Protein AF-A0A3N5Y6X4-F1 (afdb_monomer_lite)

Structure (mmCIF, N/CA/C/O backbone):
data_AF-A0A3N5Y6X4-F1
#
_entry.id   AF-A0A3N5Y6X4-F1
#
loop_
_atom_site.group_PDB
_atom_site.id
_atom_site.type_symbol
_atom_site.label_atom_id
_atom_site.label_alt_id
_atom_site.label_comp_id
_atom_site.label_asym_id
_atom_site.label_entity_id
_atom_site.label_seq_id
_atom_site.pdbx_PDB_ins_code
_atom_site.Cartn_x
_atom_site.Cartn_y
_atom_site.Cartn_z
_atom_site.occupancy
_atom_site.B_iso_or_equiv
_atom_site.auth_seq_id
_atom_site.auth_comp_id
_atom_site.auth_asym_id
_atom_site.auth_atom_id
_atom_site.pdbx_PDB_model_num
ATOM 1 N N . MET A 1 1 ? -5.612 5.141 -8.511 1.00 72.44 1 MET A N 1
ATOM 2 C CA . MET A 1 1 ? -5.311 4.419 -7.253 1.00 72.44 1 MET A CA 1
ATOM 3 C C . MET A 1 1 ? -5.552 5.352 -6.074 1.00 72.44 1 MET A C 1
ATOM 5 O O . MET A 1 1 ? -5.388 6.553 -6.250 1.00 72.44 1 MET A O 1
ATOM 9 N N . LYS A 1 2 ? -5.965 4.826 -4.917 1.00 85.88 2 LYS A N 1
ATOM 10 C CA . LYS A 1 2 ? -6.283 5.602 -3.701 1.00 85.88 2 LYS A CA 1
ATOM 11 C C . LYS A 1 2 ? -5.266 5.305 -2.602 1.00 85.88 2 LYS A C 1
ATOM 13 O O . LYS A 1 2 ? -4.717 4.211 -2.574 1.00 85.88 2 LYS A O 1
ATOM 18 N N . THR A 1 3 ? -5.036 6.228 -1.680 1.00 91.88 3 THR A N 1
ATOM 19 C CA . THR A 1 3 ? -4.336 5.921 -0.421 1.00 91.88 3 THR A CA 1
ATOM 20 C C . THR A 1 3 ? -5.167 4.961 0.440 1.00 91.88 3 THR A C 1
ATOM 22 O O . THR A 1 3 ? -6.381 4.841 0.253 1.00 91.88 3 THR A O 1
ATOM 25 N N . LEU A 1 4 ? -4.543 4.303 1.426 1.00 94.31 4 LEU A N 1
ATOM 26 C CA . LEU A 1 4 ? -5.252 3.416 2.361 1.00 94.31 4 LEU A CA 1
ATOM 27 C C . LEU A 1 4 ? -6.422 4.135 3.054 1.00 94.31 4 LEU A C 1
ATOM 29 O O . LEU A 1 4 ? -7.531 3.606 3.116 1.00 94.31 4 LEU A O 1
ATOM 33 N N . LYS A 1 5 ? -6.192 5.371 3.513 1.00 95.25 5 LYS A N 1
ATOM 34 C CA . LYS A 1 5 ? -7.208 6.189 4.185 1.00 95.25 5 LYS A CA 1
ATOM 35 C C . LYS A 1 5 ? -8.399 6.470 3.270 1.00 95.25 5 LYS A C 1
ATOM 37 O O . LYS A 1 5 ? -9.543 6.290 3.676 1.00 95.25 5 LYS A O 1
ATOM 42 N N . GLU A 1 6 ? -8.143 6.886 2.033 1.00 95.06 6 GLU A N 1
ATOM 43 C CA . GLU A 1 6 ? -9.191 7.155 1.041 1.00 95.06 6 GLU A CA 1
ATOM 44 C C . GLU A 1 6 ? -9.965 5.889 0.668 1.00 95.06 6 GLU A C 1
ATOM 46 O O . GLU A 1 6 ? -11.189 5.931 0.564 1.00 95.06 6 GLU A O 1
ATOM 51 N N . ALA A 1 7 ? -9.273 4.759 0.489 1.00 95.75 7 ALA A N 1
ATOM 52 C CA . ALA A 1 7 ? -9.897 3.471 0.206 1.00 95.75 7 ALA A CA 1
ATOM 53 C C . ALA A 1 7 ? -10.826 3.038 1.349 1.00 95.75 7 ALA A C 1
ATOM 55 O O . ALA A 1 7 ? -11.985 2.698 1.113 1.00 95.75 7 ALA A O 1
ATOM 56 N N . ARG A 1 8 ? -10.352 3.136 2.597 1.00 96.44 8 ARG A N 1
ATOM 57 C CA . ARG A 1 8 ? -11.137 2.810 3.790 1.00 96.44 8 ARG A CA 1
ATOM 58 C C . ARG A 1 8 ? -12.366 3.712 3.940 1.00 96.44 8 ARG A C 1
ATOM 60 O O . ARG A 1 8 ? -13.461 3.213 4.199 1.00 96.44 8 ARG A O 1
ATOM 67 N N . LEU A 1 9 ? -12.198 5.026 3.779 1.00 96.38 9 LEU A N 1
ATOM 68 C CA . LEU A 1 9 ? -13.304 5.984 3.873 1.00 96.38 9 LEU A CA 1
ATOM 69 C C . LEU A 1 9 ? -14.332 5.777 2.755 1.00 96.38 9 LEU A C 1
ATOM 71 O O . LEU A 1 9 ? -15.528 5.825 3.024 1.00 96.38 9 LEU A O 1
ATOM 75 N N . ALA A 1 10 ? -13.889 5.478 1.531 1.00 95.75 10 ALA A N 1
ATOM 76 C CA . ALA A 1 10 ? -14.784 5.161 0.418 1.00 95.75 10 ALA A CA 1
ATOM 77 C C . ALA A 1 10 ? -15.592 3.873 0.654 1.00 95.75 10 ALA A C 1
ATOM 79 O O . ALA A 1 10 ? -16.724 3.776 0.192 1.00 95.75 10 ALA A O 1
ATOM 80 N N . ALA A 1 11 ? -15.036 2.912 1.396 1.00 95.12 11 ALA A N 1
ATOM 81 C CA . ALA A 1 11 ? -15.741 1.707 1.825 1.00 95.12 11 ALA A CA 1
ATOM 82 C C . ALA A 1 11 ? -16.661 1.930 3.047 1.00 95.12 11 ALA A C 1
ATOM 84 O O . ALA A 1 11 ? -17.307 0.989 3.501 1.00 95.12 11 ALA A O 1
ATOM 85 N N . GLY A 1 12 ? -16.707 3.145 3.613 1.00 96.50 12 GLY A N 1
ATOM 86 C CA . GLY A 1 12 ? -17.513 3.459 4.796 1.00 96.50 12 GLY A CA 1
ATOM 87 C C . GLY A 1 12 ? -17.040 2.762 6.077 1.00 96.50 12 GLY A C 1
ATOM 88 O O . GLY A 1 12 ? -17.839 2.546 6.984 1.00 96.50 12 GLY A O 1
ATOM 89 N N . LYS A 1 13 ? -15.760 2.376 6.155 1.00 96.38 13 LYS A N 1
ATOM 90 C CA . LYS A 1 13 ? -15.202 1.588 7.266 1.00 96.38 13 LYS A CA 1
ATOM 91 C C . LYS A 1 13 ? -14.393 2.452 8.234 1.00 96.38 13 LYS A C 1
ATOM 93 O O . LYS A 1 13 ? -13.653 3.357 7.835 1.00 96.38 13 LYS A O 1
ATOM 98 N N . THR A 1 14 ? -14.456 2.139 9.523 1.00 97.50 14 THR A N 1
ATOM 99 C CA . THR A 1 14 ? -13.495 2.653 10.512 1.00 97.50 14 THR A CA 1
ATOM 100 C C . THR A 1 14 ? -12.255 1.756 10.582 1.00 97.50 14 THR A C 1
ATOM 102 O O . THR A 1 14 ? -12.264 0.634 10.083 1.00 97.50 14 THR A O 1
ATOM 105 N N . GLN A 1 15 ? -11.162 2.219 11.201 1.00 97.62 15 GLN A N 1
ATOM 106 C CA . GLN A 1 15 ? -9.985 1.362 11.430 1.00 97.62 15 GLN A CA 1
ATOM 107 C C . GLN A 1 15 ? -10.321 0.170 12.349 1.00 97.62 15 GLN A C 1
ATOM 109 O O . GLN A 1 15 ? -9.794 -0.923 12.154 1.00 97.62 15 GLN A O 1
ATOM 114 N N . LEU A 1 16 ? -11.242 0.356 13.305 1.00 97.69 16 LEU A N 1
ATOM 115 C CA . LEU A 1 16 ? -11.749 -0.718 14.165 1.00 97.69 16 LEU A CA 1
ATOM 116 C C . LEU A 1 16 ? -12.541 -1.766 13.382 1.00 97.69 16 LEU A C 1
ATOM 118 O O . LEU A 1 16 ? -12.388 -2.956 13.651 1.00 97.69 16 LEU A O 1
ATOM 122 N N . ASP A 1 17 ? -13.346 -1.351 12.399 1.00 97.62 17 ASP A N 1
ATOM 123 C CA . ASP A 1 17 ? -14.047 -2.300 11.528 1.00 97.62 17 ASP A CA 1
ATOM 124 C C . ASP A 1 17 ? -13.055 -3.164 10.754 1.00 97.62 17 ASP A C 1
ATOM 126 O O . ASP A 1 17 ? -13.191 -4.381 10.732 1.00 97.62 17 ASP A O 1
ATOM 130 N N . ILE A 1 18 ? -12.017 -2.548 10.182 1.00 97.56 18 ILE A N 1
ATOM 131 C CA . ILE A 1 18 ? -10.970 -3.286 9.467 1.00 97.56 18 ILE A CA 1
ATOM 132 C C . ILE A 1 18 ? -10.252 -4.257 10.406 1.00 97.56 18 ILE A C 1
ATOM 134 O O . ILE A 1 18 ? -10.013 -5.400 10.022 1.00 97.56 18 ILE A O 1
ATOM 138 N N . GLN A 1 19 ? -9.949 -3.852 11.642 1.00 97.94 19 GLN A N 1
ATOM 139 C CA . GLN A 1 19 ? -9.354 -4.757 12.623 1.00 97.94 19 GLN A CA 1
ATOM 140 C C . GLN A 1 19 ? -10.256 -5.953 12.920 1.00 97.94 19 GLN A C 1
ATOM 142 O O . GLN A 1 19 ? -9.771 -7.082 12.935 1.00 97.94 19 GLN A O 1
ATOM 147 N N . ARG A 1 20 ? -11.553 -5.724 13.147 1.00 97.44 20 ARG A N 1
ATOM 148 C CA . ARG A 1 20 ? -12.513 -6.807 13.387 1.00 97.44 20 ARG A CA 1
ATOM 149 C C . ARG A 1 20 ? -12.584 -7.757 12.191 1.00 97.44 20 ARG A C 1
ATOM 151 O O . ARG A 1 20 ? -12.624 -8.966 12.385 1.00 97.44 20 ARG A O 1
ATOM 158 N N . ASP A 1 21 ? -12.590 -7.209 10.980 1.00 96.94 21 ASP A N 1
ATOM 159 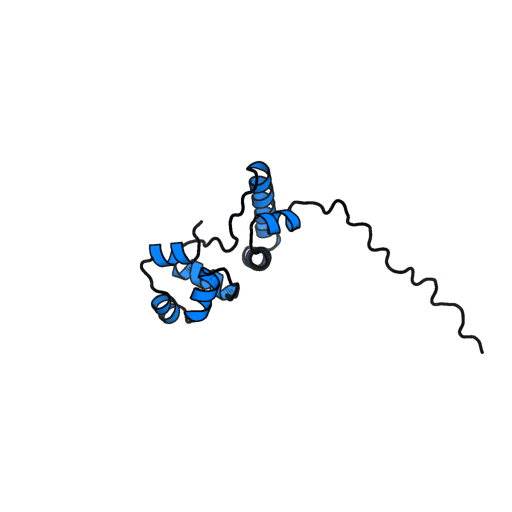C CA . ASP A 1 21 ? -12.869 -7.970 9.763 1.00 96.94 21 ASP A CA 1
ATOM 160 C C . ASP A 1 21 ? -11.612 -8.676 9.198 1.00 96.94 21 ASP A C 1
ATOM 162 O O . ASP A 1 21 ? -11.731 -9.694 8.519 1.00 96.94 21 ASP A O 1
ATOM 166 N N . THR A 1 22 ? -10.406 -8.162 9.472 1.00 96.88 22 THR A N 1
ATOM 16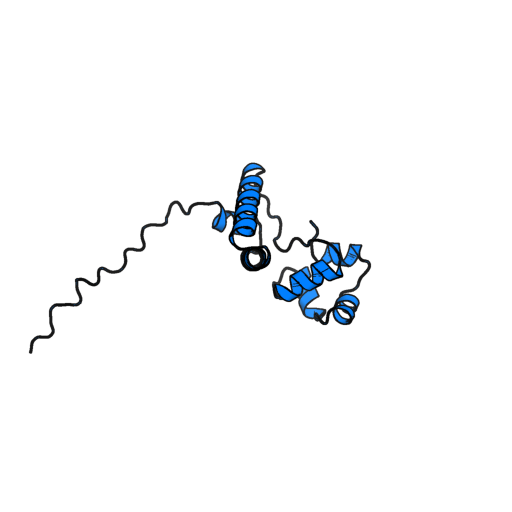7 C CA . THR A 1 22 ? -9.136 -8.665 8.896 1.00 96.88 22 THR A CA 1
ATOM 168 C C . THR A 1 22 ? -8.105 -9.129 9.929 1.00 96.88 22 THR A C 1
ATOM 170 O O . THR A 1 22 ? -7.109 -9.748 9.562 1.00 96.88 22 THR A O 1
ATOM 173 N N . GLY A 1 23 ? -8.296 -8.808 11.212 1.00 97.12 23 GLY A N 1
ATOM 174 C CA . GLY A 1 23 ? -7.312 -9.040 12.275 1.00 97.12 23 GLY A CA 1
ATOM 175 C C . GLY A 1 23 ? -6.156 -8.031 12.309 1.00 97.12 23 GLY A C 1
ATOM 176 O O . GLY A 1 23 ? -5.335 -8.078 13.225 1.00 97.12 23 GLY A O 1
ATOM 177 N N . ILE A 1 24 ? -6.077 -7.096 11.356 1.00 97.56 24 ILE A N 1
ATOM 178 C CA . ILE A 1 24 ? -5.016 -6.082 11.306 1.00 97.56 24 ILE A CA 1
ATOM 179 C C . ILE A 1 24 ? -5.313 -4.987 12.330 1.00 97.56 24 ILE A C 1
ATOM 181 O O . ILE A 1 24 ? -6.296 -4.262 12.211 1.00 97.56 24 ILE A O 1
ATOM 185 N N . PHE A 1 25 ? -4.448 -4.838 13.332 1.00 97.44 25 PHE A N 1
ATOM 186 C CA . PHE A 1 25 ? -4.657 -3.870 14.409 1.00 97.44 25 PHE A CA 1
ATOM 187 C C . PHE A 1 25 ? -4.816 -2.431 13.904 1.00 97.44 25 PHE A C 1
ATOM 189 O O . PHE A 1 25 ? -4.016 -1.945 13.100 1.00 97.44 25 PHE A O 1
ATOM 196 N N . GLN A 1 26 ? -5.785 -1.706 14.472 1.00 96.69 26 GLN A N 1
ATOM 197 C CA . GLN A 1 26 ? -6.042 -0.3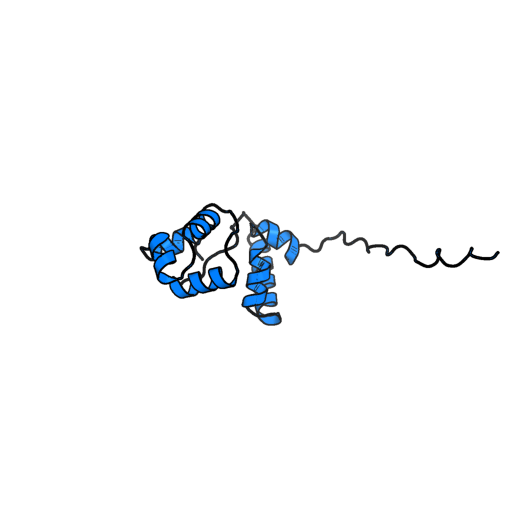03 14.142 1.00 96.69 26 GLN A CA 1
ATOM 198 C C . GLN A 1 26 ? -4.813 0.592 14.343 1.00 96.69 26 GLN A C 1
ATOM 200 O O . GLN A 1 26 ? -4.647 1.583 13.642 1.00 96.69 26 GLN A O 1
ATOM 205 N N . THR A 1 27 ? -3.918 0.235 15.270 1.00 96.69 27 THR A N 1
ATOM 206 C CA . THR A 1 27 ? -2.680 0.975 15.531 1.00 96.69 27 THR A CA 1
ATOM 207 C C . THR A 1 27 ? -1.735 0.918 14.335 1.00 96.69 27 THR A C 1
ATOM 209 O O . THR A 1 27 ? -1.183 1.948 13.960 1.00 96.69 27 THR A O 1
ATOM 212 N N . LYS A 1 28 ? -1.608 -0.242 13.677 1.00 96.50 28 LYS A N 1
ATOM 213 C CA . LYS A 1 28 ? -0.855 -0.373 12.423 1.00 96.50 28 LYS A CA 1
ATOM 214 C C . LYS A 1 28 ? -1.516 0.399 11.285 1.00 96.50 28 LYS A C 1
ATOM 216 O O . LYS A 1 28 ? -0.840 1.126 10.567 1.00 96.50 28 LYS A O 1
ATOM 221 N N . LEU A 1 29 ? -2.840 0.292 11.152 1.00 96.56 29 LEU A N 1
ATOM 222 C CA . LEU A 1 29 ? -3.581 1.049 10.136 1.00 96.56 29 LEU A CA 1
ATOM 223 C C . LEU A 1 29 ? -3.366 2.555 10.310 1.00 96.56 29 LEU A C 1
ATOM 225 O O . LEU A 1 29 ? -3.088 3.250 9.343 1.00 96.56 29 LEU A O 1
ATOM 229 N N . SER A 1 30 ? -3.430 3.046 11.548 1.00 96.50 30 SER A N 1
ATOM 230 C CA . SER A 1 30 ? -3.169 4.445 11.876 1.00 96.50 30 SER A CA 1
ATOM 231 C C . SER A 1 30 ? -1.735 4.858 11.548 1.00 96.50 30 SER A C 1
ATOM 233 O O . SER A 1 30 ? -1.534 5.900 10.929 1.00 96.50 30 SER A O 1
ATOM 235 N N . LEU A 1 31 ? -0.731 4.050 11.907 1.00 94.56 31 LEU A N 1
ATOM 236 C CA . LEU A 1 31 ? 0.662 4.329 11.545 1.00 94.56 31 LEU A CA 1
ATOM 237 C C . LEU A 1 31 ? 0.828 4.428 10.026 1.00 94.56 31 LEU A C 1
ATOM 239 O O . LEU A 1 31 ? 1.393 5.409 9.543 1.00 94.56 31 LEU A O 1
ATOM 243 N N . GLU A 1 32 ? 0.273 3.473 9.281 1.00 93.31 32 GLU A N 1
ATOM 244 C CA . GLU A 1 32 ? 0.358 3.453 7.822 1.00 93.31 32 GLU A CA 1
ATOM 245 C C . GLU A 1 32 ? -0.364 4.651 7.186 1.00 93.31 32 GLU A C 1
ATOM 247 O O . GLU A 1 32 ? 0.204 5.334 6.335 1.00 93.31 32 GLU A O 1
ATOM 252 N N . GLU A 1 33 ? -1.584 4.971 7.634 1.00 93.56 33 GLU A N 1
ATOM 253 C CA . GLU A 1 33 ? -2.353 6.128 7.151 1.00 93.56 33 GLU A CA 1
ATOM 254 C C . GLU A 1 33 ? -1.656 7.467 7.435 1.00 93.56 33 GLU A C 1
ATOM 256 O O . GLU A 1 33 ? -1.873 8.434 6.704 1.00 93.56 33 GLU A O 1
ATOM 261 N N . ASN A 1 34 ? -0.806 7.519 8.462 1.00 90.62 34 ASN A N 1
ATOM 262 C CA . ASN A 1 34 ? 0.001 8.685 8.819 1.00 90.62 34 ASN A CA 1
ATOM 263 C C . ASN A 1 34 ? 1.421 8.652 8.215 1.00 90.62 34 ASN A C 1
ATOM 265 O O . ASN A 1 34 ? 2.262 9.477 8.568 1.00 90.62 34 ASN A O 1
ATOM 269 N N . GLY A 1 35 ? 1.707 7.719 7.300 1.00 86.50 35 GLY A N 1
ATOM 270 C CA . GLY A 1 35 ? 2.965 7.661 6.547 1.00 86.50 35 GLY A CA 1
ATOM 271 C C . GLY A 1 35 ? 4.100 6.891 7.227 1.00 86.50 35 GLY A C 1
ATOM 272 O O . GLY A 1 35 ? 5.229 6.897 6.735 1.00 86.50 35 GLY A O 1
ATOM 273 N N . SER A 1 36 ? 3.821 6.207 8.336 1.00 87.62 36 SER A N 1
ATOM 274 C CA . SER A 1 36 ? 4.755 5.283 8.979 1.00 87.62 36 SER A CA 1
ATOM 275 C C . SER A 1 36 ? 4.497 3.857 8.496 1.00 87.62 36 SER A C 1
ATOM 277 O O . SER A 1 36 ? 3.477 3.255 8.825 1.00 87.62 36 SER A O 1
ATOM 279 N N . ARG A 1 37 ? 5.448 3.298 7.740 1.00 82.88 37 ARG A N 1
ATOM 280 C CA . ARG A 1 37 ? 5.384 1.916 7.246 1.00 82.88 37 ARG A CA 1
ATOM 281 C C . ARG A 1 37 ? 5.324 0.937 8.409 1.00 82.88 37 ARG A C 1
ATOM 283 O O . ARG A 1 37 ? 6.294 0.800 9.150 1.00 82.88 37 ARG A O 1
ATOM 290 N N . SER A 1 38 ? 4.198 0.252 8.553 1.00 87.56 38 SER A N 1
ATOM 291 C CA . SER A 1 38 ? 4.006 -0.741 9.618 1.00 87.56 38 SER A CA 1
ATOM 292 C C . SER A 1 38 ? 3.318 -2.019 9.146 1.00 87.56 38 SER A C 1
ATOM 294 O O . SER A 1 38 ? 3.372 -3.040 9.840 1.00 87.56 38 SER A O 1
ATOM 296 N N . LEU A 1 39 ? 2.697 -1.982 7.965 1.00 94.06 39 LEU A N 1
ATOM 297 C CA . LEU A 1 39 ? 2.053 -3.141 7.371 1.00 94.06 39 LEU A CA 1
ATOM 298 C C . LEU A 1 39 ? 3.061 -4.008 6.619 1.00 94.06 39 LEU A C 1
ATOM 300 O O . LEU A 1 39 ? 3.932 -3.532 5.893 1.00 94.06 39 LEU A O 1
ATOM 304 N N . THR A 1 40 ? 2.908 -5.315 6.772 1.00 93.81 40 THR A N 1
ATOM 305 C CA . THR A 1 40 ? 3.556 -6.303 5.917 1.00 93.81 40 THR A CA 1
ATOM 306 C C . THR A 1 40 ? 2.857 -6.365 4.564 1.00 93.81 40 THR A C 1
ATOM 308 O O . THR A 1 40 ? 1.694 -5.993 4.417 1.00 93.81 40 THR A O 1
ATOM 311 N N . VAL A 1 41 ? 3.536 -6.926 3.568 1.00 92.75 41 VAL A N 1
ATOM 312 C CA . VAL A 1 41 ? 2.966 -7.092 2.225 1.00 92.75 41 VAL A CA 1
ATOM 313 C C . VAL A 1 41 ? 1.718 -7.979 2.228 1.00 92.75 41 VAL A C 1
ATOM 315 O O . VAL A 1 41 ? 0.765 -7.709 1.506 1.00 92.75 41 VAL A O 1
ATOM 318 N N . LEU A 1 42 ? 1.681 -9.010 3.078 1.00 93.69 42 LEU A N 1
ATOM 319 C CA . LEU A 1 42 ? 0.497 -9.860 3.221 1.00 93.69 42 LEU A CA 1
ATOM 320 C C . LEU A 1 42 ? -0.690 -9.086 3.812 1.00 93.69 42 LEU A C 1
ATOM 322 O O . LEU A 1 42 ? -1.821 -9.261 3.359 1.00 93.69 42 LEU A O 1
ATOM 326 N N . GLU A 1 43 ? -0.438 -8.211 4.787 1.00 95.94 43 GLU A N 1
ATOM 327 C CA . GLU A 1 43 ? -1.459 -7.319 5.347 1.00 95.94 43 GLU A CA 1
ATOM 328 C C . GLU A 1 43 ? -1.953 -6.322 4.285 1.00 95.94 43 GLU A C 1
ATOM 330 O O . GLU A 1 43 ? -3.159 -6.157 4.126 1.00 95.94 43 GLU A O 1
ATOM 335 N N . MET A 1 44 ? -1.050 -5.738 3.489 1.00 94.94 44 MET A N 1
ATOM 336 C CA . MET A 1 44 ? -1.392 -4.851 2.367 1.00 94.94 44 MET A CA 1
ATOM 337 C C . MET A 1 44 ? -2.315 -5.538 1.348 1.00 94.94 44 MET A C 1
ATOM 339 O O . MET A 1 44 ? -3.394 -5.030 1.052 1.00 94.94 44 MET A O 1
ATOM 343 N N . MET A 1 45 ? -1.954 -6.735 0.878 1.00 93.88 45 MET A N 1
ATOM 344 C CA . MET A 1 45 ? -2.788 -7.508 -0.055 1.00 93.88 45 MET A CA 1
ATOM 345 C C . MET A 1 45 ? -4.138 -7.904 0.553 1.00 93.88 45 MET A C 1
ATOM 347 O O . MET A 1 45 ? -5.156 -7.948 -0.139 1.00 93.88 45 MET A O 1
ATOM 351 N N . THR A 1 46 ? -4.157 -8.214 1.853 1.00 96.00 46 THR A N 1
ATOM 352 C CA . THR A 1 46 ? -5.396 -8.525 2.577 1.00 96.00 46 THR A CA 1
ATOM 353 C C . THR A 1 46 ? -6.323 -7.314 2.592 1.00 96.00 46 THR A C 1
ATOM 355 O O . THR A 1 46 ? -7.519 -7.470 2.350 1.00 96.00 46 THR A O 1
ATOM 358 N N . LEU A 1 47 ? -5.782 -6.112 2.803 1.00 96.00 47 LEU A N 1
ATOM 359 C CA . LEU A 1 47 ? -6.548 -4.867 2.767 1.00 96.00 47 LEU A CA 1
ATOM 360 C C . LEU A 1 47 ? -7.089 -4.562 1.373 1.00 96.00 47 LEU A C 1
ATOM 362 O O . LEU A 1 47 ? -8.262 -4.227 1.262 1.00 96.00 47 LEU A O 1
ATOM 366 N N . GLU A 1 48 ? -6.292 -4.723 0.316 1.00 94.69 48 GLU A N 1
ATOM 367 C CA . GLU A 1 48 ? -6.759 -4.511 -1.064 1.00 94.69 48 GLU A CA 1
ATOM 368 C C . GLU A 1 48 ? -7.891 -5.469 -1.433 1.00 94.69 48 GLU A C 1
ATOM 370 O O . GLU A 1 48 ? -8.914 -5.052 -1.980 1.00 94.69 48 GLU A O 1
ATOM 375 N N . ARG A 1 49 ? -7.756 -6.748 -1.058 1.00 95.19 49 ARG A N 1
ATOM 376 C CA . ARG A 1 49 ? -8.811 -7.748 -1.252 1.00 95.19 49 ARG A CA 1
ATOM 377 C C . ARG A 1 49 ? -10.065 -7.410 -0.453 1.00 95.19 49 ARG A C 1
ATOM 379 O O . ARG A 1 49 ? -11.164 -7.515 -0.985 1.00 95.19 49 ARG A O 1
ATOM 386 N N . HIS A 1 50 ? -9.909 -7.035 0.814 1.00 96.31 50 HIS A N 1
ATOM 387 C CA . HIS A 1 50 ? -11.030 -6.738 1.703 1.00 96.31 50 HIS A CA 1
ATOM 388 C C . HIS A 1 50 ? -11.782 -5.466 1.286 1.00 96.31 50 HIS A C 1
ATOM 390 O O . HIS A 1 50 ? -13.008 -5.433 1.322 1.00 96.31 50 HIS A O 1
ATOM 396 N N . LEU A 1 51 ? -11.054 -4.429 0.867 1.00 95.44 51 LEU A N 1
ATOM 397 C CA . LEU A 1 51 ? -11.618 -3.153 0.424 1.00 95.44 51 LEU A CA 1
ATOM 398 C C . LEU A 1 51 ? -12.058 -3.174 -1.047 1.00 95.44 51 LEU A C 1
ATOM 400 O O . LEU A 1 51 ? -12.698 -2.227 -1.500 1.00 95.44 51 LEU A O 1
ATOM 404 N N . GLY A 1 52 ? -11.715 -4.229 -1.794 1.00 93.88 52 GLY A N 1
ATOM 405 C CA . GLY A 1 52 ? -12.077 -4.390 -3.202 1.00 93.88 52 GLY A CA 1
ATOM 406 C C . GLY A 1 52 ? -11.453 -3.334 -4.118 1.00 93.88 52 GLY A C 1
ATOM 407 O O . GLY A 1 52 ? -12.036 -2.992 -5.143 1.00 93.88 52 GLY A O 1
ATOM 408 N N . THR A 1 53 ? -10.302 -2.774 -3.741 1.00 92.81 53 THR A N 1
ATOM 409 C CA . THR A 1 53 ? -9.620 -1.726 -4.509 1.00 92.81 53 THR A CA 1
ATOM 410 C C . THR A 1 53 ? -8.115 -1.842 -4.361 1.00 92.81 53 THR A C 1
ATOM 412 O O . THR A 1 53 ? -7.605 -2.152 -3.287 1.00 92.81 53 THR A O 1
ATOM 415 N N . GLU A 1 54 ? -7.402 -1.501 -5.429 1.00 90.56 54 GLU A N 1
ATOM 416 C CA . GLU A 1 54 ? -5.957 -1.308 -5.380 1.00 90.56 54 GLU A CA 1
ATOM 417 C C . GLU A 1 54 ? -5.616 -0.059 -4.567 1.00 90.56 54 GLU A C 1
ATOM 419 O O . GLU A 1 54 ? -6.251 1.001 -4.714 1.00 90.56 54 GLU A O 1
ATOM 424 N N . ILE A 1 55 ? -4.595 -0.184 -3.724 1.00 90.69 55 ILE A N 1
ATOM 425 C CA . ILE A 1 55 ? -4.126 0.878 -2.849 1.00 90.69 55 ILE A CA 1
ATOM 426 C C . ILE A 1 55 ? -2.765 1.337 -3.350 1.00 90.69 55 ILE A C 1
ATOM 428 O O . ILE A 1 55 ? -1.855 0.555 -3.612 1.00 90.69 55 ILE A O 1
ATOM 432 N N . ASN A 1 56 ? -2.606 2.650 -3.473 1.00 88.69 56 ASN A N 1
ATOM 433 C CA . ASN A 1 56 ? -1.303 3.216 -3.731 1.00 88.69 56 ASN A CA 1
ATOM 434 C C . ASN A 1 56 ? -0.492 3.226 -2.437 1.00 88.69 56 ASN A C 1
ATOM 436 O O . ASN A 1 56 ? -0.621 4.133 -1.610 1.00 88.69 56 ASN A O 1
ATOM 440 N N . TRP A 1 57 ? 0.356 2.217 -2.279 1.00 88.38 57 TRP A N 1
ATOM 441 C CA . TRP A 1 57 ? 1.266 2.145 -1.150 1.00 88.38 57 TRP A CA 1
ATOM 442 C C . TRP A 1 57 ? 2.352 3.217 -1.247 1.00 88.38 57 TRP A C 1
ATOM 444 O O . TRP A 1 57 ? 2.768 3.728 -0.218 1.00 88.38 57 TRP A O 1
ATOM 454 N N . VAL A 1 58 ? 2.785 3.635 -2.438 1.00 87.50 58 VAL A N 1
ATOM 455 C CA . VAL A 1 58 ? 3.914 4.564 -2.627 1.00 87.50 58 VAL A CA 1
ATOM 456 C C . VAL A 1 58 ? 3.418 5.994 -2.872 1.00 87.50 58 VAL A C 1
ATOM 458 O O . VAL A 1 58 ? 2.681 6.253 -3.819 1.00 87.50 58 VAL A O 1
ATOM 461 N N . GLN A 1 59 ? 3.835 6.969 -2.058 1.00 82.50 59 GLN A N 1
ATOM 462 C CA . GLN A 1 59 ? 3.343 8.343 -2.223 1.00 82.50 59 GLN A CA 1
ATOM 463 C C . GLN A 1 59 ? 3.749 8.947 -3.574 1.00 82.50 59 GLN A C 1
ATOM 465 O O . GLN A 1 59 ? 4.890 8.799 -4.027 1.00 82.50 59 GLN A O 1
ATOM 470 N N . GLN A 1 60 ? 2.817 9.666 -4.204 1.00 78.56 60 GLN A N 1
ATOM 471 C CA . GLN A 1 60 ? 3.092 10.412 -5.428 1.00 78.56 60 GLN A CA 1
ATOM 472 C C . GLN A 1 60 ? 3.760 11.742 -5.084 1.00 78.56 60 GLN A C 1
ATOM 474 O O . GLN A 1 60 ? 3.101 12.745 -4.838 1.00 78.56 60 GLN A O 1
ATOM 479 N N . ASN A 1 61 ? 5.088 11.730 -5.059 1.00 82.62 61 ASN A N 1
ATOM 480 C CA . ASN A 1 61 ? 5.870 12.950 -5.181 1.00 82.62 61 ASN A CA 1
ATOM 481 C C . ASN A 1 61 ? 5.978 13.330 -6.664 1.00 82.62 61 ASN A C 1
ATOM 483 O O . ASN A 1 61 ? 5.984 12.437 -7.514 1.00 82.62 61 ASN A O 1
ATOM 487 N N . PRO A 1 62 ? 6.055 14.629 -6.989 1.00 82.44 62 PRO A N 1
ATOM 488 C CA . PRO A 1 62 ? 6.047 15.079 -8.371 1.00 82.44 62 PRO A CA 1
ATOM 489 C C . PRO A 1 62 ? 7.228 14.489 -9.153 1.00 82.44 62 PRO A C 1
ATOM 491 O O . PRO A 1 62 ? 8.394 14.651 -8.791 1.00 82.44 62 PRO A O 1
ATOM 494 N N . LEU A 1 63 ? 6.880 13.796 -10.232 1.00 86.75 63 LEU A N 1
ATOM 495 C CA . LEU A 1 63 ? 7.752 13.358 -11.315 1.00 86.75 63 LEU A CA 1
ATOM 496 C C . LEU A 1 63 ? 7.296 14.063 -12.593 1.00 86.75 63 LEU A C 1
ATOM 498 O O . LEU A 1 63 ? 6.122 14.429 -12.707 1.00 86.75 63 LEU A O 1
ATOM 502 N N . THR A 1 64 ? 8.193 14.245 -13.563 1.00 91.94 64 THR A N 1
ATOM 503 C CA . THR A 1 64 ? 7.751 14.678 -14.897 1.00 91.94 64 THR A CA 1
ATOM 504 C C . THR A 1 64 ? 6.937 13.559 -15.567 1.00 91.94 64 THR A C 1
ATOM 506 O O . THR A 1 64 ? 7.100 12.386 -15.207 1.00 91.94 64 THR A O 1
ATOM 509 N N . PRO A 1 65 ? 6.056 13.872 -16.536 1.00 91.81 65 PRO A N 1
ATOM 510 C CA . PRO A 1 65 ? 5.290 12.853 -17.256 1.00 91.81 65 PRO A CA 1
ATOM 511 C C . PRO A 1 65 ? 6.170 11.756 -17.871 1.00 91.81 65 PRO A C 1
ATOM 513 O O . PRO A 1 65 ? 5.814 10.579 -17.823 1.00 91.81 65 PRO A O 1
ATOM 516 N N . GLU A 1 66 ? 7.348 12.121 -18.381 1.00 91.31 66 GLU A N 1
ATOM 517 C CA . GLU A 1 66 ? 8.322 11.189 -18.955 1.00 91.31 66 GLU A CA 1
ATOM 518 C C . GLU A 1 66 ? 8.882 10.239 -17.888 1.00 91.31 66 GLU A C 1
ATOM 520 O O . GLU A 1 66 ? 8.893 9.024 -18.079 1.00 91.31 66 GLU A O 1
ATOM 525 N N . GLN A 1 67 ? 9.273 10.776 -16.728 1.00 92.19 67 GLN A N 1
ATOM 526 C CA . GLN A 1 67 ? 9.781 9.984 -15.602 1.00 92.19 67 GLN A CA 1
ATOM 527 C C . GLN A 1 67 ? 8.717 9.032 -15.048 1.00 92.19 67 GLN A C 1
ATOM 529 O O . GLN A 1 67 ? 9.010 7.891 -14.687 1.00 92.19 67 GLN A O 1
ATOM 534 N N . GLN A 1 68 ? 7.463 9.485 -14.992 1.00 91.25 68 GLN A N 1
ATOM 535 C CA . GLN A 1 68 ? 6.344 8.659 -14.556 1.00 91.25 68 GLN A CA 1
ATOM 536 C C . GLN A 1 68 ? 6.088 7.502 -15.532 1.00 91.25 68 GLN A C 1
ATOM 538 O O . GLN A 1 68 ? 5.816 6.382 -15.089 1.00 91.25 68 GLN A O 1
ATOM 543 N N . ALA A 1 69 ? 6.182 7.747 -16.842 1.00 90.88 69 ALA A N 1
ATOM 544 C CA . ALA A 1 69 ? 6.033 6.710 -17.860 1.00 90.88 69 ALA A CA 1
ATOM 545 C C . ALA A 1 69 ? 7.152 5.660 -17.762 1.00 90.88 69 ALA A C 1
ATOM 547 O O . ALA A 1 69 ? 6.869 4.461 -17.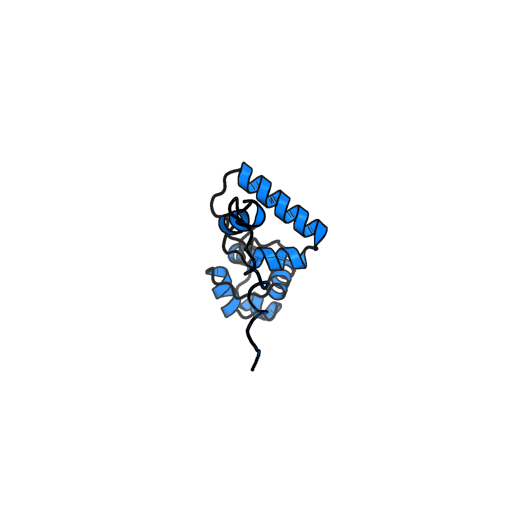747 1.00 90.88 69 ALA A O 1
ATOM 548 N N . GLU A 1 70 ? 8.402 6.101 -17.605 1.00 93.31 70 GLU A N 1
ATOM 549 C CA . GLU A 1 70 ? 9.561 5.219 -17.438 1.00 93.31 70 GLU A CA 1
ATOM 550 C C . GLU A 1 70 ? 9.435 4.335 -16.188 1.00 93.31 70 GLU A C 1
ATOM 552 O O . GLU A 1 70 ? 9.604 3.116 -16.257 1.00 93.31 70 GLU A O 1
ATOM 557 N N . LEU A 1 71 ? 9.045 4.929 -15.057 1.00 92.00 71 LEU A N 1
ATOM 558 C CA . LEU A 1 71 ? 8.807 4.202 -13.812 1.00 92.00 71 LEU A CA 1
ATOM 559 C C . LEU A 1 71 ? 7.692 3.167 -13.946 1.00 92.00 71 LEU A C 1
ATOM 561 O O . LEU A 1 71 ? 7.831 2.033 -13.487 1.00 92.00 71 LEU A O 1
ATOM 565 N N . SER A 1 72 ? 6.591 3.550 -14.591 1.00 91.38 72 SER A N 1
ATOM 566 C CA . SER A 1 72 ? 5.449 2.659 -14.809 1.00 91.38 72 SER A CA 1
ATOM 567 C C . SER A 1 72 ? 5.852 1.463 -15.674 1.00 91.38 72 SER A C 1
ATOM 569 O O . SER A 1 72 ? 5.503 0.326 -15.352 1.00 91.38 72 SER A O 1
ATOM 571 N N . GLN A 1 73 ? 6.657 1.695 -16.716 1.00 93.81 73 GLN A N 1
ATOM 572 C CA . GLN A 1 73 ? 7.199 0.630 -17.554 1.00 93.81 73 GLN A CA 1
ATOM 573 C C . GLN A 1 73 ? 8.159 -0.285 -16.778 1.00 93.81 73 GLN A C 1
ATOM 575 O O . GLN A 1 73 ? 8.088 -1.506 -16.923 1.00 93.81 73 GLN A O 1
ATOM 580 N N . ALA A 1 74 ? 9.030 0.270 -15.930 1.00 91.94 74 ALA A N 1
ATOM 581 C CA . ALA A 1 74 ? 9.954 -0.512 -15.108 1.00 91.94 74 ALA A CA 1
ATOM 582 C C . ALA A 1 74 ? 9.211 -1.433 -14.123 1.00 91.94 74 ALA A C 1
ATOM 584 O O . ALA A 1 74 ? 9.508 -2.627 -14.045 1.00 91.94 74 ALA A O 1
ATOM 585 N N . ILE A 1 75 ? 8.197 -0.908 -13.427 1.00 91.75 75 ILE A N 1
ATOM 586 C CA . ILE A 1 75 ? 7.350 -1.683 -12.505 1.00 91.75 75 ILE A CA 1
ATOM 587 C C . ILE A 1 75 ? 6.583 -2.776 -13.253 1.00 91.75 75 ILE A C 1
ATOM 589 O O . ILE A 1 75 ? 6.504 -3.907 -12.775 1.00 91.75 75 ILE A O 1
ATOM 593 N N . PHE A 1 76 ? 6.046 -2.467 -14.437 1.00 92.94 76 PHE A N 1
ATOM 594 C CA . PHE A 1 76 ? 5.373 -3.459 -15.273 1.00 92.94 76 PHE A CA 1
ATOM 595 C C . PHE A 1 76 ? 6.324 -4.588 -15.691 1.00 92.94 76 PHE A C 1
ATOM 597 O O . PHE A 1 76 ? 6.005 -5.764 -15.541 1.00 92.94 76 PHE A O 1
ATOM 604 N N . ASN A 1 77 ? 7.533 -4.255 -16.142 1.00 92.62 77 ASN A N 1
ATOM 605 C CA . ASN A 1 77 ? 8.529 -5.260 -16.509 1.00 92.62 77 ASN A CA 1
ATOM 606 C C . ASN A 1 77 ? 8.911 -6.146 -15.310 1.00 92.62 77 ASN A C 1
ATOM 608 O O . ASN A 1 77 ? 9.074 -7.359 -15.462 1.00 92.62 77 ASN A O 1
ATOM 612 N N . MET A 1 78 ? 9.020 -5.566 -14.109 1.00 91.69 78 MET A N 1
ATOM 613 C CA . MET A 1 78 ? 9.244 -6.329 -12.879 1.00 91.69 78 MET A CA 1
ATOM 614 C C . MET A 1 78 ? 8.081 -7.267 -12.554 1.00 91.69 78 MET A C 1
ATOM 616 O O . MET A 1 78 ? 8.327 -8.427 -12.224 1.00 91.69 78 MET A O 1
ATOM 620 N N . SER A 1 79 ? 6.836 -6.803 -12.679 1.00 91.81 79 SER A N 1
ATOM 621 C CA . SER A 1 79 ? 5.657 -7.618 -12.370 1.00 91.81 79 SER A CA 1
ATOM 622 C C . SER A 1 79 ? 5.503 -8.796 -13.322 1.00 91.81 79 SER A C 1
ATOM 624 O O . SER A 1 79 ? 5.178 -9.894 -12.871 1.00 91.81 79 SER A O 1
ATOM 626 N N . VAL A 1 80 ? 5.835 -8.611 -14.601 1.00 93.88 80 VAL A N 1
ATOM 627 C CA . VAL A 1 80 ? 5.884 -9.693 -15.593 1.00 93.88 80 VAL A CA 1
ATOM 628 C C . VAL A 1 80 ? 7.003 -10.691 -15.278 1.00 93.88 80 VAL A C 1
ATOM 630 O O . VAL A 1 80 ? 6.793 -11.896 -15.384 1.00 93.88 80 VAL A O 1
ATOM 633 N N . LYS A 1 81 ? 8.190 -10.218 -14.874 1.00 94.06 81 LYS A N 1
ATOM 634 C CA . LYS A 1 81 ? 9.371 -11.073 -14.667 1.00 94.06 81 LYS A CA 1
ATOM 635 C C . LYS A 1 81 ? 9.370 -11.834 -13.338 1.00 94.06 81 LYS A C 1
ATOM 637 O O . LYS A 1 81 ? 9.787 -12.987 -13.298 1.00 94.06 81 LYS A O 1
ATOM 642 N N . PHE A 1 82 ? 8.958 -11.183 -12.254 1.00 93.06 82 PHE A N 1
ATOM 64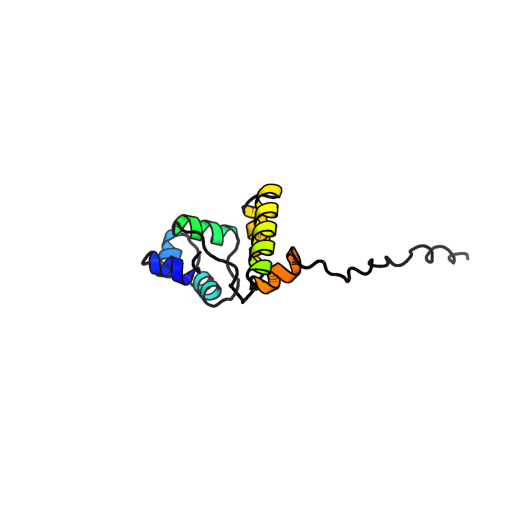3 C CA . PHE A 1 82 ? 9.073 -11.697 -10.882 1.00 93.06 82 PHE A CA 1
ATOM 644 C C . PHE A 1 82 ? 7.716 -11.959 -10.215 1.00 93.06 82 PHE A C 1
ATOM 646 O O . PHE A 1 82 ? 7.659 -12.530 -9.128 1.00 93.06 82 PHE A O 1
ATOM 653 N N . GLY A 1 83 ? 6.618 -11.554 -10.855 1.00 91.75 83 GLY A N 1
ATOM 654 C CA . GLY A 1 83 ? 5.272 -11.656 -10.307 1.00 91.75 83 GLY A CA 1
ATOM 655 C C . GLY A 1 83 ? 4.871 -10.459 -9.439 1.00 91.75 83 GLY A C 1
ATOM 656 O O . GLY A 1 83 ? 5.683 -9.625 -9.023 1.00 91.75 83 GLY A O 1
ATOM 657 N N . GLN A 1 84 ? 3.571 -10.384 -9.151 1.00 88.12 84 GLN A N 1
ATOM 658 C CA . GLN A 1 84 ? 2.960 -9.269 -8.419 1.00 88.12 84 GLN A CA 1
ATOM 659 C C . GLN A 1 84 ? 3.453 -9.167 -6.971 1.00 88.12 84 GLN A C 1
ATOM 661 O O . GLN A 1 84 ? 3.768 -8.073 -6.515 1.00 88.12 84 GLN A O 1
ATOM 666 N N . LEU A 1 85 ? 3.564 -10.296 -6.258 1.00 88.75 85 LEU A N 1
ATOM 667 C CA . LEU A 1 85 ? 3.966 -10.304 -4.847 1.00 88.75 85 LEU A CA 1
ATOM 668 C C . LEU A 1 85 ? 5.390 -9.768 -4.650 1.00 88.75 85 LEU A C 1
ATOM 670 O O . LEU A 1 85 ? 5.617 -8.949 -3.762 1.00 88.75 85 LEU A O 1
ATOM 674 N N . GLU A 1 86 ? 6.344 -10.214 -5.469 1.00 91.50 86 GLU A N 1
ATOM 675 C CA . GLU A 1 86 ? 7.735 -9.755 -5.377 1.00 91.50 86 GLU A CA 1
ATOM 676 C C . GLU A 1 86 ? 7.878 -8.296 -5.802 1.00 91.50 86 GLU A C 1
ATOM 678 O O . GLU A 1 86 ? 8.602 -7.532 -5.165 1.00 91.50 86 GLU A O 1
ATOM 683 N N . THR A 1 87 ? 7.114 -7.876 -6.812 1.00 90.25 87 THR A N 1
ATOM 684 C CA . THR A 1 87 ? 7.054 -6.465 -7.204 1.00 90.25 87 THR A CA 1
ATOM 685 C C . THR A 1 87 ? 6.527 -5.611 -6.059 1.00 90.25 87 THR A C 1
ATOM 687 O O . THR A 1 87 ? 7.167 -4.630 -5.700 1.00 90.25 87 THR A O 1
ATOM 690 N N . LEU A 1 88 ? 5.437 -6.023 -5.407 1.00 89.25 88 LEU A N 1
ATOM 691 C CA . LEU A 1 88 ? 4.868 -5.296 -4.276 1.00 89.25 88 LEU A CA 1
ATOM 692 C C . LEU A 1 88 ? 5.835 -5.235 -3.083 1.00 89.25 88 LEU A C 1
ATOM 694 O O . LEU A 1 88 ? 6.030 -4.161 -2.519 1.00 89.25 88 LEU A O 1
ATOM 698 N N . LYS A 1 89 ? 6.498 -6.353 -2.740 1.00 90.38 89 LYS A N 1
ATOM 699 C CA . LYS A 1 89 ? 7.562 -6.399 -1.715 1.00 90.38 89 LYS A CA 1
ATOM 700 C C . LYS A 1 89 ? 8.709 -5.447 -2.005 1.00 90.38 89 LYS A C 1
ATOM 702 O O . LYS A 1 89 ? 9.345 -4.952 -1.074 1.00 90.38 89 LYS A O 1
ATOM 707 N N . PHE A 1 90 ? 9.032 -5.260 -3.277 1.00 90.75 90 PHE A N 1
ATOM 708 C CA . PHE A 1 90 ? 10.078 -4.347 -3.688 1.00 90.75 90 PHE A CA 1
ATOM 709 C C . PHE A 1 90 ? 9.598 -2.897 -3.602 1.00 90.75 90 PHE A C 1
ATOM 711 O O . PHE A 1 90 ? 10.221 -2.088 -2.917 1.00 90.75 90 PHE A O 1
ATOM 718 N N . THR A 1 91 ? 8.467 -2.569 -4.231 1.00 89.50 91 THR A N 1
ATOM 719 C CA . THR A 1 91 ? 7.952 -1.195 -4.299 1.00 89.50 91 THR A CA 1
ATOM 720 C C . THR A 1 91 ? 7.557 -0.653 -2.926 1.00 89.50 91 THR A C 1
ATOM 722 O O . THR A 1 91 ? 7.727 0.535 -2.664 1.00 89.50 91 THR A O 1
ATOM 725 N N . SER A 1 92 ? 7.092 -1.508 -2.007 1.00 87.81 92 SER A N 1
ATOM 726 C CA . SER A 1 92 ? 6.716 -1.105 -0.645 1.00 87.81 92 SER A CA 1
ATOM 727 C C . SER A 1 92 ? 7.895 -0.604 0.199 1.00 87.81 92 SER A C 1
ATOM 729 O O . SER A 1 92 ? 7.673 0.014 1.242 1.00 87.81 92 SER A O 1
ATOM 731 N N . ARG A 1 93 ? 9.144 -0.854 -0.228 1.00 88.00 93 ARG A N 1
ATOM 732 C CA . ARG A 1 93 ? 10.360 -0.368 0.450 1.00 88.00 93 ARG A CA 1
ATOM 733 C C . ARG A 1 93 ? 10.551 1.137 0.297 1.00 88.00 93 ARG A C 1
ATOM 735 O O . ARG A 1 93 ? 11.188 1.747 1.149 1.00 88.00 93 ARG A O 1
ATOM 742 N N . PHE A 1 94 ? 9.990 1.728 -0.755 1.00 89.94 94 PHE A N 1
ATOM 743 C CA . PHE A 1 94 ? 10.135 3.150 -1.041 1.00 89.94 94 PHE A CA 1
ATOM 744 C C . PHE A 1 94 ? 9.023 3.962 -0.380 1.00 89.94 94 PHE A C 1
ATOM 746 O O . PHE A 1 94 ? 7.868 3.528 -0.260 1.00 89.94 94 PHE A O 1
ATOM 753 N N . ARG A 1 95 ? 9.362 5.184 0.033 1.00 86.06 95 ARG A N 1
ATOM 754 C CA . ARG A 1 95 ? 8.392 6.136 0.586 1.00 86.06 95 ARG A CA 1
ATOM 755 C C . ARG A 1 95 ? 7.659 6.895 -0.509 1.00 86.06 95 ARG A C 1
ATOM 757 O O . ARG A 1 95 ? 6.492 7.233 -0.334 1.00 86.06 95 ARG A O 1
ATOM 764 N N . SER A 1 96 ? 8.319 7.135 -1.641 1.00 89.06 96 SER A N 1
ATOM 765 C CA . SER A 1 96 ? 7.754 7.911 -2.745 1.00 89.06 96 SER A CA 1
ATOM 766 C C . SER A 1 96 ? 8.161 7.401 -4.121 1.00 89.06 96 SER A C 1
ATOM 768 O O . SER A 1 96 ? 9.184 6.735 -4.280 1.00 89.06 96 SER A O 1
ATOM 770 N N . VAL A 1 97 ? 7.381 7.776 -5.136 1.00 90.44 97 VAL A N 1
ATOM 771 C CA . VAL A 1 97 ? 7.685 7.458 -6.537 1.00 90.44 97 VAL A CA 1
ATOM 772 C C . VAL A 1 97 ? 8.993 8.101 -6.996 1.00 90.44 97 VAL A C 1
ATOM 774 O O . VAL A 1 97 ? 9.714 7.490 -7.773 1.00 90.44 97 VAL A O 1
ATOM 777 N N . SER A 1 98 ? 9.370 9.273 -6.469 1.00 90.06 98 SER A N 1
ATOM 778 C CA . SER A 1 98 ? 10.656 9.909 -6.788 1.00 90.06 98 SER A CA 1
ATOM 779 C C . SER A 1 98 ? 11.853 9.129 -6.249 1.00 90.06 98 SER A C 1
ATOM 781 O O . SER A 1 98 ? 12.888 9.055 -6.904 1.00 90.06 98 SER A O 1
ATOM 783 N N . GLU A 1 99 ? 11.728 8.547 -5.057 1.00 90.31 99 GLU A N 1
ATOM 784 C CA . GLU A 1 99 ? 12.750 7.662 -4.489 1.00 90.31 99 GLU A CA 1
ATOM 785 C C . GLU A 1 99 ? 12.861 6.372 -5.306 1.00 90.31 99 GLU A C 1
ATOM 787 O O . GLU A 1 99 ? 13.953 5.972 -5.697 1.00 90.31 99 GLU A O 1
ATOM 792 N N . MET A 1 100 ? 11.716 5.779 -5.640 1.00 91.50 100 MET A N 1
ATOM 793 C CA . MET A 1 100 ? 11.649 4.570 -6.451 1.00 91.50 100 MET A CA 1
ATOM 794 C C . MET A 1 100 ? 12.225 4.788 -7.858 1.00 91.50 100 MET A C 1
ATOM 796 O O . MET A 1 100 ? 13.010 3.970 -8.325 1.00 91.50 100 MET A O 1
ATOM 800 N N . PHE A 1 101 ? 11.916 5.916 -8.505 1.00 90.69 101 PHE A N 1
ATOM 801 C CA . PHE A 1 101 ? 12.480 6.308 -9.800 1.00 90.69 101 PHE A CA 1
ATOM 802 C C . PHE A 1 101 ? 14.009 6.396 -9.763 1.00 90.69 101 PHE A C 1
ATOM 804 O O . PHE A 1 101 ? 14.683 5.897 -10.664 1.00 90.69 101 PHE A O 1
ATOM 811 N N . LYS A 1 102 ? 14.577 6.983 -8.700 1.00 89.25 102 LYS A N 1
ATOM 812 C CA . LYS A 1 102 ? 16.037 7.072 -8.539 1.00 89.25 102 LYS A CA 1
ATOM 813 C C . LYS A 1 102 ? 16.717 5.703 -8.491 1.00 89.25 102 LYS A C 1
ATOM 815 O O . LYS A 1 102 ? 17.874 5.624 -8.873 1.00 89.25 102 LYS A O 1
ATOM 820 N N . VAL A 1 103 ? 16.020 4.670 -8.016 1.00 88.81 103 VAL A N 1
ATOM 821 C CA . VAL A 1 103 ? 16.565 3.311 -7.880 1.00 88.81 103 VAL A CA 1
ATOM 822 C C . VAL A 1 103 ? 16.257 2.433 -9.092 1.00 88.81 103 VAL A C 1
ATOM 824 O O . VAL A 1 103 ? 17.090 1.623 -9.480 1.00 88.81 103 VAL A O 1
ATOM 827 N N . LEU A 1 104 ? 15.071 2.568 -9.690 1.00 86.88 104 LEU A N 1
ATOM 828 C CA . LEU A 1 104 ? 14.622 1.703 -10.786 1.00 86.88 104 LEU A CA 1
ATOM 829 C C . LEU A 1 104 ? 14.969 2.214 -12.183 1.00 86.88 104 LEU A C 1
ATOM 831 O O . LEU A 1 104 ? 15.118 1.405 -13.096 1.00 86.88 104 LEU A O 1
ATOM 835 N N . CYS A 1 105 ? 15.033 3.531 -12.366 1.00 84.44 105 CYS A N 1
ATOM 836 C CA . CYS A 1 105 ? 15.062 4.153 -13.692 1.00 84.44 105 CYS A CA 1
ATOM 837 C C . CYS A 1 105 ? 16.341 4.951 -13.922 1.00 84.44 105 CYS A C 1
ATOM 839 O O . CYS A 1 105 ? 16.941 4.885 -14.993 1.00 84.44 105 CYS A O 1
ATOM 841 N N . ARG A 1 106 ? 16.839 5.648 -12.894 1.00 73.25 106 ARG A N 1
ATOM 842 C CA . ARG A 1 106 ? 18.195 6.186 -12.979 1.00 73.25 106 ARG A CA 1
ATOM 843 C C . ARG A 1 106 ? 19.184 5.029 -12.963 1.00 73.25 106 ARG A C 1
ATOM 845 O O . ARG A 1 106 ? 19.385 4.391 -11.935 1.00 73.25 106 ARG A O 1
ATOM 852 N N . ARG A 1 107 ? 19.880 4.839 -14.086 1.00 55.69 107 ARG A N 1
ATOM 853 C CA . ARG A 1 107 ? 21.246 4.319 -14.038 1.00 55.69 107 ARG A CA 1
ATOM 854 C C . ARG A 1 107 ? 21.994 5.217 -13.062 1.00 55.69 107 ARG A C 1
ATOM 856 O O . ARG A 1 107 ? 22.073 6.428 -13.271 1.00 55.69 107 ARG A O 1
ATOM 863 N N . THR A 1 108 ? 22.507 4.660 -11.978 1.00 45.72 108 THR A N 1
ATOM 864 C CA . THR A 1 108 ? 23.681 5.237 -11.343 1.00 45.72 108 THR A CA 1
ATOM 865 C C . THR A 1 108 ? 24.736 5.339 -12.443 1.00 45.72 108 THR A C 1
ATOM 867 O O . THR A 1 108 ? 25.422 4.375 -12.744 1.00 45.72 108 THR A O 1
ATOM 870 N N . GLU A 1 109 ? 24.893 6.509 -13.065 1.00 44.72 109 GLU A N 1
ATOM 871 C CA . GLU A 1 109 ? 26.070 6.840 -13.893 1.00 44.72 109 GLU A CA 1
ATOM 872 C C . GLU A 1 109 ? 27.361 6.924 -13.046 1.00 44.72 109 GLU A C 1
ATOM 874 O O . GLU A 1 109 ? 28.364 7.489 -13.461 1.00 44.72 109 GLU A O 1
ATOM 879 N N . GLN A 1 110 ? 27.339 6.339 -11.849 1.00 42.75 110 GLN A N 1
ATOM 880 C CA . GLN A 1 110 ? 28.447 6.110 -10.939 1.00 42.75 110 GLN A CA 1
ATOM 881 C C . GLN A 1 110 ? 28.206 4.780 -10.206 1.00 42.75 110 GLN A 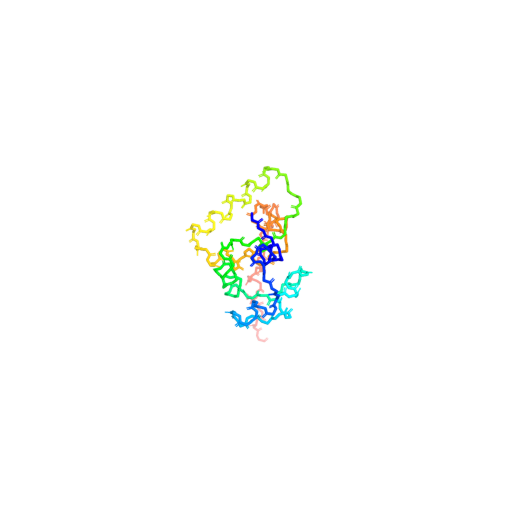C 1
ATOM 883 O O . GLN A 1 110 ? 28.130 4.726 -8.984 1.00 42.75 110 GLN A O 1
ATOM 888 N N . GLU A 1 111 ? 28.039 3.681 -10.938 1.00 41.84 111 GLU A N 1
ATOM 889 C CA . GLU A 1 111 ? 28.785 2.496 -10.518 1.00 41.84 111 GLU A CA 1
ATOM 890 C C . GLU A 1 111 ? 30.197 2.703 -11.069 1.00 41.84 111 GLU A C 1
ATOM 892 O O . GLU A 1 111 ? 30.527 2.254 -12.166 1.00 41.84 111 GLU A O 1
ATOM 897 N N . GLU A 1 112 ? 31.037 3.437 -10.325 1.00 41.75 112 GLU A N 1
ATOM 898 C CA . GLU A 1 112 ? 32.444 3.046 -10.341 1.00 41.75 112 GLU A CA 1
ATOM 899 C C . GLU A 1 112 ? 32.447 1.546 -10.027 1.00 41.75 112 GLU A C 1
ATOM 901 O O . GLU A 1 112 ? 31.730 1.125 -9.107 1.00 41.75 112 GLU A O 1
ATOM 906 N N . PRO A 1 113 ? 33.172 0.720 -10.800 1.00 40.47 113 PRO A N 1
ATOM 907 C CA . PRO A 1 113 ? 33.373 -0.660 -10.411 1.00 40.47 113 PRO A CA 1
ATOM 908 C C . PRO A 1 113 ? 33.834 -0.630 -8.958 1.00 40.47 113 PRO A C 1
ATOM 910 O O . PRO A 1 113 ? 34.789 0.077 -8.643 1.00 40.47 113 PRO A O 1
ATOM 913 N N . LEU A 1 114 ? 33.145 -1.346 -8.067 1.00 46.91 114 LEU A N 1
ATOM 914 C CA . LEU A 1 114 ? 33.732 -1.678 -6.777 1.00 46.91 114 LEU A CA 1
ATOM 915 C C . LEU A 1 114 ? 35.045 -2.381 -7.116 1.00 46.91 114 LEU A C 1
ATOM 917 O O . LEU A 1 114 ? 35.026 -3.550 -7.506 1.00 46.91 114 LEU A O 1
ATOM 921 N N . GLU A 1 115 ? 36.162 -1.655 -7.054 1.00 45.19 115 GLU A N 1
ATOM 922 C CA . GLU A 1 115 ? 37.479 -2.259 -7.082 1.00 45.19 115 GLU A CA 1
ATOM 923 C C . GLU A 1 115 ? 37.499 -3.189 -5.876 1.00 45.19 115 GLU A C 1
ATOM 925 O O . GLU A 1 115 ? 37.622 -2.770 -4.723 1.00 45.19 115 GLU A O 1
ATOM 930 N N . LEU A 1 116 ? 37.258 -4.474 -6.137 1.00 44.84 116 LEU A N 1
ATOM 931 C CA . LEU A 1 116 ? 37.530 -5.509 -5.164 1.00 44.84 116 LEU A CA 1
ATOM 932 C C . LEU A 1 116 ? 38.995 -5.309 -4.772 1.00 44.84 116 LEU A C 1
ATOM 934 O O . LEU A 1 116 ? 39.834 -5.237 -5.677 1.00 44.84 116 LEU A O 1
ATOM 938 N N . PRO A 1 117 ? 39.322 -5.196 -3.472 1.00 47.62 117 PRO A N 1
ATOM 939 C CA . PRO A 1 117 ? 40.709 -5.111 -3.059 1.00 47.62 117 PRO A CA 1
ATOM 940 C C . PRO A 1 117 ? 41.440 -6.289 -3.695 1.00 47.62 117 PRO A C 1
ATOM 942 O O . PRO A 1 117 ? 41.021 -7.442 -3.563 1.00 47.62 117 PRO A O 1
ATOM 945 N N . ASN A 1 118 ? 42.471 -5.973 -4.473 1.00 45.38 118 ASN A N 1
ATOM 946 C CA . ASN A 1 118 ? 43.220 -6.952 -5.231 1.00 45.38 118 ASN A CA 1
ATOM 947 C C . ASN A 1 118 ? 43.880 -7.905 -4.223 1.00 45.38 118 ASN A C 1
ATOM 949 O O . ASN A 1 118 ? 44.875 -7.572 -3.584 1.00 45.38 118 ASN A O 1
ATOM 953 N N . TYR A 1 119 ? 43.300 -9.092 -4.029 1.00 48.81 119 TYR A N 1
ATOM 954 C CA . TYR A 1 119 ? 43.794 -10.110 -3.092 1.00 48.81 119 TYR A CA 1
ATOM 955 C C . TYR A 1 119 ? 45.099 -10.781 -3.572 1.00 48.81 119 TYR A C 1
ATOM 957 O O . TYR A 1 119 ? 45.449 -11.867 -3.115 1.00 48.81 119 TYR A O 1
ATOM 965 N N . SER A 1 120 ? 45.845 -10.144 -4.476 1.00 47.16 120 SER A N 1
ATOM 966 C CA . SER A 1 120 ? 47.171 -10.575 -4.914 1.00 47.16 120 SER A CA 1
ATOM 967 C C . SER A 1 120 ? 48.308 -10.136 -3.982 1.00 47.16 120 SER A C 1
ATOM 969 O O . SER A 1 120 ? 49.413 -10.635 -4.141 1.00 47.16 120 SER A O 1
ATOM 971 N N . GLU A 1 121 ? 48.072 -9.276 -2.982 1.00 49.72 121 GLU A N 1
ATOM 972 C CA . GLU A 1 121 ? 49.125 -8.855 -2.030 1.00 49.72 121 GLU A CA 1
ATOM 973 C C . GLU A 1 121 ? 49.146 -9.637 -0.699 1.00 49.72 121 GLU A C 1
ATOM 975 O O . GLU A 1 121 ? 49.982 -9.375 0.161 1.00 49.72 121 GLU A O 1
ATOM 980 N N . PHE A 1 122 ? 48.289 -10.650 -0.515 1.00 48.88 122 PHE A N 1
ATOM 981 C CA . PHE A 1 122 ? 48.290 -11.496 0.695 1.00 48.88 122 PHE A CA 1
ATOM 982 C C . PHE A 1 122 ? 48.968 -12.864 0.522 1.00 48.88 122 PHE A C 1
ATOM 984 O O . PHE A 1 122 ? 48.731 -13.782 1.311 1.00 48.88 122 PHE A O 1
ATOM 991 N N . GLN A 1 123 ? 49.848 -13.011 -0.471 1.00 51.56 123 GLN A N 1
ATOM 992 C CA . GLN A 1 123 ? 50.775 -14.140 -0.542 1.00 51.56 123 GLN A CA 1
ATOM 993 C C . GLN A 1 123 ? 52.195 -13.685 -0.863 1.00 51.56 123 GLN A C 1
ATOM 995 O O . GLN A 1 123 ? 52.675 -13.911 -1.959 1.00 51.56 123 GLN A O 1
ATOM 1000 N N . GLU A 1 124 ? 52.882 -13.104 0.116 1.00 49.31 124 GLU A N 1
ATOM 1001 C CA . GLU A 1 124 ? 54.321 -13.318 0.311 1.00 49.31 124 GLU A CA 1
ATOM 1002 C C . GLU A 1 124 ? 54.728 -12.749 1.674 1.00 49.31 124 GLU A C 1
ATOM 1004 O O . GLU A 1 124 ? 54.571 -11.562 1.937 1.00 49.31 124 GLU A O 1
ATOM 1009 N N . GLY A 1 125 ? 55.200 -13.610 2.584 1.00 46.00 125 GLY A N 1
ATOM 1010 C CA . GLY A 1 125 ? 55.728 -13.150 3.874 1.00 46.00 125 GLY A CA 1
ATOM 1011 C C . GLY A 1 125 ? 55.405 -13.982 5.115 1.00 46.00 125 GLY A C 1
ATOM 1012 O O . GLY A 1 125 ? 55.551 -13.480 6.223 1.00 46.00 125 GLY A O 1
ATOM 1013 N N . LYS A 1 126 ? 55.002 -15.254 4.993 1.00 49.84 126 LYS A N 1
ATOM 1014 C CA . LYS A 1 126 ? 55.291 -16.243 6.047 1.00 49.84 126 LYS A CA 1
ATOM 1015 C C . LYS A 1 126 ? 56.390 -17.176 5.564 1.00 49.84 126 LYS A C 1
ATOM 1017 O O . LYS A 1 126 ? 56.115 -18.277 5.097 1.00 49.84 126 LYS A O 1
ATOM 1022 N N . GLN A 1 127 ? 57.637 -16.745 5.717 1.00 47.97 127 GLN A N 1
ATOM 1023 C CA . GLN A 1 127 ? 58.750 -17.672 5.876 1.00 47.97 127 GLN A CA 1
ATOM 1024 C C . GLN A 1 127 ? 59.653 -17.229 7.029 1.00 47.97 127 GLN A C 1
ATOM 1026 O O . GLN A 1 127 ? 60.388 -16.260 6.900 1.00 47.97 127 GLN A O 1
ATOM 1031 N N . LYS A 1 128 ? 59.576 -18.062 8.076 1.00 47.09 128 LYS A N 1
ATOM 1032 C CA . LYS A 1 128 ? 60.546 -18.358 9.142 1.00 47.09 128 LYS A CA 1
ATOM 1033 C C . LYS A 1 128 ? 60.802 -17.299 10.206 1.00 47.09 128 LYS A C 1
ATOM 1035 O O . LYS A 1 128 ? 61.460 -16.284 9.918 1.00 47.09 128 LYS A O 1
#

Radius of gyration: 21.29 Å; chains: 1; bounding box: 78×33×34 Å

Secondary structure (DSSP, 8-state):
-B-HHHHHHHTT--HHHHHHHH---HHHHHHHHTT-----HHHHHHHHHHHTS-B--SB-----HHHHHHHHHHHHHHHHHH-HHHHHHHHTT-SBHHHHHHHHTS--TT--------TTSSSS----

Foldseek 3Di:
DAALVVLCVVLVHDLVRCCVVQVDHSVCVVCQSVLHHDDDLVRQVSSCVVSVHHHDLAAEDDDPPVLVVQLVVQLVVCCVPPNDSVSSVVRNVHNHSVRSSCVRPDDPPPPPPPPPPPPPPPPDDPDD

pLDDT: mean 84.09, std 17.61, range [40.47, 97.94]

Sequence (128 aa):
MKTLKEARLAAGKTQLDIQRDTGIFQTKLSLEENGSRSLTVLEMMTLERHLGTEINWVQQNPLTPEQQAELSQAIFNMSVKFGQLETLKFTSRFRSVSEMFKVLCRRTEQEEPLELPNYSEFQEGKQK